Protein AF-A0AAX1Q5N6-F1 (afdb_monomer_lite)

Organism: NCBI:txid135735

Structure (mmCIF, N/CA/C/O backbone):
data_AF-A0AAX1Q5N6-F1
#
_entry.id   AF-A0AAX1Q5N6-F1
#
loop_
_atom_site.group_PDB
_atom_site.id
_atom_site.type_symbol
_atom_site.label_atom_id
_atom_site.label_alt_id
_atom_site.label_comp_id
_atom_site.label_asym_id
_atom_site.label_entity_id
_atom_site.label_seq_id
_atom_site.pdbx_PDB_ins_code
_atom_site.Cartn_x
_atom_site.Cartn_y
_atom_site.Cartn_z
_atom_site.occupancy
_atom_site.B_iso_or_equiv
_atom_site.auth_seq_id
_atom_site.auth_comp_id
_atom_site.auth_asym_id
_atom_site.auth_atom_id
_atom_site.pdbx_PDB_model_num
ATOM 1 N N . MET A 1 1 ? -3.381 4.316 -9.415 1.00 88.19 1 MET A N 1
ATOM 2 C CA . MET A 1 1 ? -3.733 2.881 -9.325 1.00 88.19 1 MET A CA 1
ATOM 3 C C . MET A 1 1 ? -2.956 2.296 -8.168 1.00 88.19 1 MET A C 1
ATOM 5 O O . MET A 1 1 ? -1.854 2.767 -7.908 1.00 88.19 1 MET A O 1
ATOM 9 N N . LEU A 1 2 ? -3.491 1.291 -7.481 1.00 92.25 2 LEU A N 1
ATOM 10 C CA . LEU A 1 2 ? -2.777 0.693 -6.361 1.00 92.25 2 LEU A CA 1
ATOM 11 C C . LEU A 1 2 ? -1.758 -0.334 -6.868 1.00 92.25 2 LEU A C 1
ATOM 13 O O . LEU A 1 2 ? -2.121 -1.303 -7.531 1.00 92.25 2 LEU A O 1
ATOM 17 N N . VAL A 1 3 ? -0.487 -0.131 -6.536 1.00 94.38 3 VAL A N 1
ATOM 18 C CA . VAL A 1 3 ? 0.588 -1.097 -6.780 1.00 94.38 3 VAL A CA 1
ATOM 19 C C . VAL A 1 3 ? 1.158 -1.530 -5.442 1.00 94.38 3 VAL A C 1
ATOM 21 O O . VAL A 1 3 ? 1.528 -0.696 -4.616 1.00 94.38 3 VAL A O 1
ATOM 24 N N . GLN A 1 4 ? 1.224 -2.835 -5.227 1.00 94.50 4 GLN A N 1
ATOM 25 C CA . GLN A 1 4 ? 1.772 -3.437 -4.026 1.00 94.50 4 GLN A CA 1
ATOM 26 C C . GLN A 1 4 ? 3.140 -4.040 -4.329 1.00 94.50 4 GLN A C 1
ATOM 28 O O . GLN A 1 4 ? 3.266 -4.893 -5.201 1.00 94.50 4 GLN A O 1
ATOM 33 N N . ASN A 1 5 ? 4.153 -3.615 -3.590 1.00 95.75 5 ASN A N 1
ATOM 34 C CA . ASN A 1 5 ? 5.447 -4.276 -3.526 1.00 95.75 5 ASN A CA 1
ATOM 35 C C . ASN A 1 5 ? 5.459 -5.166 -2.285 1.00 95.75 5 ASN A C 1
ATOM 37 O O . ASN A 1 5 ? 5.481 -4.662 -1.166 1.00 95.75 5 ASN A O 1
ATOM 41 N N . THR A 1 6 ? 5.410 -6.479 -2.468 1.00 93.00 6 THR A N 1
ATOM 42 C CA . THR A 1 6 ? 5.428 -7.438 -1.353 1.00 93.00 6 THR A CA 1
ATOM 43 C C . THR A 1 6 ? 6.847 -7.713 -0.852 1.00 93.00 6 THR A C 1
ATOM 45 O O . THR A 1 6 ? 7.032 -8.489 0.082 1.00 93.00 6 THR A O 1
ATOM 48 N N . GLY A 1 7 ? 7.860 -7.145 -1.511 1.00 90.94 7 GLY A N 1
ATOM 49 C CA . GLY A 1 7 ? 9.256 -7.250 -1.123 1.00 90.94 7 GLY A CA 1
ATOM 50 C C . GLY A 1 7 ? 9.654 -6.232 -0.055 1.00 90.94 7 GLY A C 1
ATOM 51 O O . GLY A 1 7 ? 9.007 -5.210 0.159 1.00 90.94 7 GLY A O 1
ATOM 52 N N . ASN A 1 8 ? 10.803 -6.485 0.572 1.00 89.75 8 ASN A N 1
ATOM 53 C CA . ASN A 1 8 ? 11.338 -5.661 1.664 1.00 89.75 8 ASN A CA 1
ATOM 54 C C . ASN A 1 8 ? 12.178 -4.465 1.183 1.00 89.75 8 ASN A C 1
ATOM 56 O O . ASN A 1 8 ? 12.725 -3.722 1.994 1.00 89.75 8 ASN A O 1
ATOM 60 N N . TYR A 1 9 ? 12.332 -4.290 -0.131 1.00 92.19 9 TYR A N 1
ATOM 61 C CA . TYR A 1 9 ? 13.224 -3.288 -0.711 1.00 92.19 9 TYR A CA 1
ATOM 62 C C . TYR A 1 9 ? 12.460 -2.297 -1.576 1.00 92.19 9 TYR A C 1
ATOM 64 O O . TYR A 1 9 ? 11.529 -2.664 -2.292 1.00 92.19 9 TYR A O 1
ATOM 72 N N . VAL A 1 10 ? 12.917 -1.044 -1.572 1.00 93.56 10 VAL A N 1
ATOM 73 C CA . VAL A 1 10 ? 12.443 -0.035 -2.521 1.00 93.56 10 VAL A CA 1
ATOM 74 C C . VAL A 1 10 ? 12.850 -0.453 -3.932 1.00 93.56 10 VAL A C 1
ATOM 76 O O . VAL A 1 10 ? 14.016 -0.757 -4.200 1.00 93.56 10 VAL A O 1
ATOM 79 N N . ARG A 1 11 ? 11.889 -0.449 -4.852 1.00 94.38 11 ARG A N 1
ATOM 80 C CA . ARG A 1 11 ? 12.122 -0.725 -6.269 1.00 94.38 11 ARG A CA 1
ATOM 81 C C . ARG A 1 11 ? 12.127 0.593 -7.027 1.00 94.38 11 ARG A C 1
ATOM 83 O O . ARG A 1 11 ? 11.173 1.358 -6.950 1.00 94.38 11 ARG A O 1
ATOM 90 N N . HIS A 1 12 ? 13.211 0.868 -7.744 1.00 94.62 12 HIS A N 1
ATOM 91 C CA . HIS A 1 12 ? 13.356 2.083 -8.539 1.00 94.62 12 HIS A CA 1
ATOM 92 C C . HIS A 1 12 ? 13.679 1.713 -9.983 1.00 94.62 12 HIS A C 1
ATOM 94 O O . HIS A 1 12 ? 14.683 1.054 -10.252 1.00 94.62 12 HIS A O 1
ATOM 100 N N . ALA A 1 13 ? 12.830 2.143 -10.912 1.00 93.38 13 ALA A N 1
ATOM 101 C CA . ALA A 1 13 ? 13.064 1.993 -12.340 1.00 93.38 13 ALA A CA 1
ATOM 102 C C . ALA A 1 13 ? 12.432 3.161 -13.097 1.00 93.38 13 ALA A C 1
ATOM 104 O O . ALA A 1 13 ? 11.354 3.623 -12.736 1.00 93.38 13 ALA A O 1
ATOM 105 N N . ALA A 1 14 ? 13.108 3.643 -14.144 1.00 89.56 14 ALA A N 1
ATOM 106 C CA . ALA A 1 14 ? 12.610 4.710 -15.020 1.00 89.56 14 ALA A CA 1
ATOM 107 C C . ALA A 1 14 ? 12.124 5.984 -14.282 1.00 89.56 14 ALA A C 1
ATOM 109 O O . ALA A 1 14 ? 11.194 6.646 -14.733 1.00 89.56 14 ALA A O 1
ATOM 110 N N . GLY A 1 15 ? 12.746 6.332 -13.147 1.00 90.12 15 GLY A N 1
ATOM 111 C CA . GLY A 1 15 ? 12.358 7.491 -12.330 1.00 90.12 15 GLY A CA 1
ATOM 112 C C . GLY A 1 15 ? 11.151 7.259 -11.413 1.00 90.12 15 GLY A C 1
ATOM 113 O O . GLY A 1 15 ? 10.726 8.186 -10.730 1.00 90.12 15 GLY A O 1
ATOM 114 N N . VAL A 1 16 ? 10.609 6.040 -11.375 1.00 93.44 16 VAL A N 1
ATOM 115 C CA . VAL 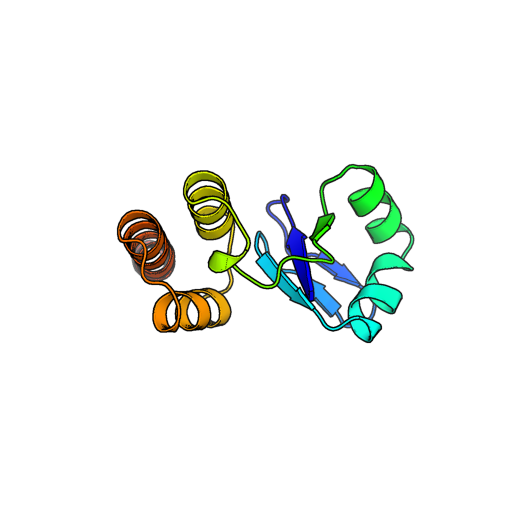A 1 16 ? 9.469 5.653 -10.538 1.00 93.44 16 VAL A CA 1
ATOM 116 C C . VAL A 1 16 ? 9.969 4.832 -9.357 1.00 93.44 16 VAL A C 1
ATOM 118 O O . VAL A 1 16 ? 10.611 3.795 -9.540 1.00 93.44 16 VAL A O 1
ATOM 121 N N . MET A 1 17 ? 9.682 5.304 -8.144 1.00 94.38 17 MET A N 1
ATOM 122 C CA . MET A 1 17 ? 10.012 4.617 -6.896 1.00 94.38 17 MET A CA 1
ATOM 123 C C . MET A 1 17 ? 8.765 3.959 -6.312 1.00 94.38 17 MET A C 1
ATOM 125 O O . MET A 1 17 ? 7.751 4.622 -6.111 1.00 94.38 17 MET A O 1
ATOM 129 N N . ILE A 1 18 ? 8.868 2.669 -6.012 1.00 94.94 18 ILE A N 1
ATOM 130 C CA . ILE A 1 18 ? 7.827 1.871 -5.370 1.00 94.94 18 ILE A CA 1
ATOM 131 C C . ILE A 1 18 ? 8.376 1.392 -4.026 1.00 94.94 18 ILE A C 1
ATOM 133 O O . ILE A 1 18 ? 9.327 0.605 -3.966 1.00 94.94 18 ILE A O 1
ATOM 137 N N . LEU A 1 19 ? 7.803 1.910 -2.944 1.00 95.19 19 LEU A N 1
ATOM 138 C CA . LEU A 1 19 ? 8.143 1.547 -1.568 1.00 95.19 19 LEU A CA 1
ATOM 139 C C . LEU A 1 19 ? 7.571 0.166 -1.220 1.00 95.19 19 LEU A C 1
ATOM 141 O O . LEU A 1 19 ? 6.648 -0.279 -1.900 1.00 95.19 19 LEU A O 1
ATOM 145 N N . PRO A 1 20 ? 8.076 -0.514 -0.179 1.00 95.56 20 PRO A N 1
ATOM 146 C CA . PRO A 1 20 ? 7.407 -1.687 0.376 1.00 95.56 20 PRO A CA 1
ATOM 147 C C . PRO A 1 20 ? 5.931 -1.418 0.716 1.00 95.56 20 PRO A C 1
ATOM 149 O O . PRO A 1 20 ? 5.566 -0.344 1.209 1.00 95.56 20 PRO A O 1
ATOM 152 N N . GLY A 1 21 ? 5.093 -2.401 0.397 1.00 95.25 21 GLY A N 1
ATOM 153 C CA . GLY A 1 21 ? 3.640 -2.371 0.504 1.00 95.25 21 GLY A CA 1
ATOM 154 C C . GLY A 1 21 ? 2.969 -1.514 -0.559 1.00 95.25 21 GLY A C 1
ATOM 155 O O . GLY A 1 21 ? 3.318 -1.572 -1.740 1.00 95.25 21 GLY A O 1
ATOM 156 N N . ALA A 1 22 ? 1.935 -0.775 -0.165 1.00 95.44 22 ALA A N 1
ATOM 157 C CA . ALA A 1 22 ? 1.072 -0.063 -1.091 1.00 95.44 22 ALA A CA 1
ATOM 158 C C . ALA A 1 22 ? 1.645 1.266 -1.586 1.00 95.44 22 ALA A C 1
ATOM 160 O O . ALA A 1 22 ? 2.155 2.089 -0.825 1.00 95.44 22 ALA A O 1
ATOM 161 N N . ASN A 1 23 ? 1.453 1.507 -2.878 1.00 95.50 23 ASN A N 1
ATOM 162 C CA . ASN A 1 23 ? 1.825 2.733 -3.560 1.00 95.50 23 ASN A CA 1
ATOM 163 C C . ASN A 1 23 ? 0.679 3.155 -4.478 1.00 95.50 23 ASN A C 1
ATOM 165 O O . ASN A 1 23 ? 0.130 2.323 -5.202 1.00 95.50 23 ASN A O 1
ATOM 169 N N . ASP A 1 24 ? 0.343 4.444 -4.486 1.00 92.88 24 ASP A N 1
ATOM 170 C CA . ASP A 1 24 ? -0.495 5.001 -5.546 1.00 92.88 24 ASP A CA 1
ATOM 171 C C . ASP A 1 24 ? 0.400 5.460 -6.699 1.00 92.88 24 ASP A C 1
ATOM 173 O O . ASP A 1 24 ? 1.202 6.387 -6.565 1.00 92.88 24 ASP A O 1
ATOM 177 N N . VAL A 1 25 ? 0.295 4.763 -7.828 1.00 92.25 25 VAL A N 1
ATOM 178 C CA . VAL A 1 25 ? 1.120 4.982 -9.021 1.00 92.25 25 VAL A CA 1
ATOM 179 C C . VAL A 1 25 ? 0.221 5.442 -10.164 1.00 92.25 25 VAL A C 1
ATOM 181 O O . VAL A 1 25 ? -0.892 4.947 -10.329 1.00 92.25 25 VAL A O 1
ATOM 184 N N . LYS A 1 26 ? 0.664 6.396 -10.983 1.00 92.38 26 LYS A N 1
ATOM 185 C CA . LYS A 1 26 ? -0.083 6.774 -12.194 1.00 92.38 26 LYS A CA 1
ATOM 186 C C . LYS A 1 26 ? 0.084 5.705 -13.269 1.00 92.38 26 LYS A C 1
ATOM 188 O O . LYS A 1 26 ? 1.165 5.148 -13.413 1.00 92.38 26 LYS A O 1
ATOM 193 N N . ASP A 1 27 ? -0.929 5.499 -14.103 1.00 91.50 27 ASP A N 1
ATOM 194 C CA . ASP A 1 27 ? -0.873 4.492 -15.175 1.00 91.50 27 ASP A CA 1
ATOM 195 C C . ASP A 1 27 ? 0.294 4.737 -16.156 1.00 91.50 27 ASP A C 1
ATOM 197 O O . ASP A 1 27 ? 0.916 3.795 -16.649 1.00 91.50 27 ASP A O 1
ATOM 201 N N . SER A 1 28 ? 0.639 6.008 -16.409 1.00 92.50 28 SER A N 1
ATOM 202 C CA . SER A 1 28 ? 1.810 6.389 -17.211 1.00 92.50 28 SER A CA 1
ATOM 203 C C . SER A 1 28 ? 3.123 5.915 -16.593 1.00 92.50 28 SER A C 1
ATOM 205 O O . SER A 1 28 ? 3.997 5.416 -17.301 1.00 92.50 28 SER A O 1
ATOM 207 N N . ASP A 1 29 ? 3.234 6.054 -15.275 1.00 94.06 29 ASP A N 1
ATOM 208 C CA . ASP A 1 29 ? 4.431 5.752 -14.495 1.00 94.06 29 ASP A CA 1
ATOM 209 C C . ASP A 1 29 ? 4.569 4.233 -14.342 1.00 94.06 29 ASP A C 1
ATOM 211 O O . ASP A 1 29 ? 5.645 3.667 -14.532 1.00 94.06 29 ASP A O 1
ATOM 215 N N . TRP A 1 30 ? 3.448 3.541 -14.126 1.00 93.94 30 TRP A N 1
ATOM 216 C CA . TRP A 1 30 ? 3.398 2.084 -14.121 1.00 93.94 30 TRP A CA 1
ATOM 217 C C . TRP A 1 30 ? 3.856 1.487 -15.454 1.00 93.94 30 TRP A C 1
ATOM 219 O O . TRP A 1 30 ? 4.635 0.533 -15.471 1.00 93.94 30 TRP A O 1
ATOM 229 N N . LYS A 1 31 ? 3.432 2.065 -16.583 1.00 93.44 31 LYS A N 1
ATOM 230 C CA . LYS A 1 31 ? 3.823 1.588 -17.916 1.00 93.44 31 LYS A CA 1
ATOM 231 C C . LYS A 1 31 ? 5.331 1.678 -18.155 1.00 93.44 31 LYS A C 1
ATOM 233 O O . LYS A 1 31 ? 5.902 0.766 -18.745 1.00 93.44 31 LYS A O 1
ATOM 238 N N . VAL A 1 32 ? 5.983 2.756 -17.716 1.00 94.31 32 VAL A N 1
ATOM 239 C CA . VAL A 1 32 ? 7.444 2.886 -17.863 1.00 94.31 32 VAL A CA 1
ATOM 240 C C . VAL A 1 32 ? 8.204 2.028 -16.852 1.00 94.31 32 VAL A C 1
ATOM 242 O O . VAL A 1 32 ? 9.247 1.478 -17.193 1.00 94.31 32 VAL A O 1
ATOM 245 N N . PHE A 1 33 ? 7.668 1.864 -15.640 1.00 94.31 33 PHE A N 1
ATOM 246 C CA . PHE A 1 33 ? 8.257 1.025 -14.598 1.00 94.31 33 PHE A CA 1
ATOM 247 C C . PHE A 1 33 ? 8.220 -0.463 -14.973 1.00 94.31 33 PHE A C 1
ATOM 249 O O . PHE A 1 33 ? 9.250 -1.133 -14.943 1.00 94.31 33 PHE A O 1
ATOM 256 N N . SER A 1 34 ? 7.050 -0.965 -15.376 1.00 93.44 34 SER A N 1
ATOM 257 C CA . SER A 1 34 ? 6.833 -2.372 -15.747 1.00 93.44 34 SER A CA 1
ATOM 258 C C . SER A 1 34 ? 7.572 -2.787 -17.020 1.00 93.44 34 SER A C 1
ATOM 260 O O . SER A 1 34 ? 7.935 -3.949 -17.153 1.00 93.44 34 SER A O 1
ATOM 262 N N . ALA A 1 35 ? 7.873 -1.844 -17.919 1.00 94.19 35 ALA A N 1
ATOM 263 C CA . ALA A 1 35 ? 8.666 -2.101 -19.121 1.00 94.19 35 ALA A CA 1
ATOM 264 C C . ALA A 1 35 ? 10.165 -2.333 -18.840 1.00 94.19 35 ALA A C 1
ATOM 266 O O . ALA A 1 35 ? 10.914 -2.701 -19.747 1.00 94.19 35 ALA A O 1
ATOM 267 N N . HIS A 1 36 ? 10.642 -2.086 -17.615 1.00 93.88 36 HIS A N 1
ATOM 268 C CA . HIS A 1 36 ? 12.033 -2.342 -17.266 1.00 93.88 36 HIS A CA 1
ATOM 269 C C . HIS A 1 36 ? 12.265 -3.856 -17.084 1.00 93.88 36 HIS A C 1
ATOM 271 O O . HIS A 1 36 ? 11.606 -4.449 -16.229 1.00 93.88 36 HIS A O 1
ATOM 277 N N . PRO A 1 37 ? 13.253 -4.487 -17.758 1.00 94.62 37 PRO A N 1
ATOM 278 C CA . PRO A 1 37 ? 13.399 -5.952 -17.775 1.00 94.62 37 PRO A CA 1
ATOM 279 C C . PRO A 1 37 ? 13.524 -6.611 -16.397 1.00 94.62 37 PRO A C 1
ATOM 281 O O . PRO A 1 37 ? 13.110 -7.748 -16.193 1.00 94.62 37 PRO A O 1
ATOM 284 N N . LEU A 1 38 ? 14.120 -5.909 -15.427 1.00 92.69 38 LEU A N 1
ATOM 285 C CA . LEU A 1 38 ? 14.174 -6.405 -14.051 1.00 92.69 38 LEU A CA 1
ATOM 286 C C . LEU A 1 38 ? 12.804 -6.344 -13.366 1.00 92.69 38 LEU A C 1
ATOM 288 O O . LEU A 1 38 ? 12.463 -7.267 -12.641 1.00 92.69 38 LEU A O 1
ATOM 292 N N . MET A 1 39 ? 12.038 -5.271 -13.574 1.00 93.56 39 MET A N 1
ATOM 293 C CA . MET A 1 39 ? 10.735 -5.102 -12.927 1.00 93.56 39 MET A CA 1
ATOM 294 C C . MET A 1 39 ? 9.709 -6.059 -13.521 1.00 93.56 39 MET A C 1
ATOM 296 O O . MET A 1 39 ? 8.934 -6.631 -12.769 1.00 93.56 39 MET A O 1
ATOM 300 N N . GLU A 1 40 ? 9.763 -6.301 -14.832 1.00 94.00 40 GLU A N 1
ATOM 301 C CA . GLU A 1 40 ? 8.961 -7.325 -15.508 1.00 94.00 40 GLU A CA 1
ATOM 302 C C . GLU A 1 40 ? 9.107 -8.686 -14.816 1.00 94.00 40 GLU A C 1
ATOM 304 O O . GLU A 1 40 ? 8.113 -9.280 -14.411 1.00 94.00 40 GLU A O 1
ATOM 309 N N . LYS A 1 41 ? 10.345 -9.120 -14.536 1.00 94.88 41 LYS A N 1
ATOM 310 C CA . LYS A 1 41 ? 10.591 -10.366 -13.793 1.00 94.88 41 LYS A CA 1
ATOM 311 C C . LYS A 1 41 ? 10.012 -10.356 -12.380 1.00 94.88 41 LYS A C 1
ATOM 313 O O . LYS A 1 41 ? 9.486 -11.369 -11.937 1.00 94.88 41 LYS A O 1
ATOM 318 N N . LEU A 1 42 ? 10.113 -9.237 -11.663 1.00 93.75 42 LEU A N 1
ATOM 319 C CA . LEU A 1 42 ? 9.555 -9.122 -10.310 1.00 93.75 42 LEU A CA 1
ATOM 320 C C . LEU A 1 42 ? 8.019 -9.155 -10.324 1.00 93.75 42 LEU A C 1
ATOM 322 O O . LEU A 1 42 ? 7.407 -9.699 -9.407 1.00 93.75 42 LEU A O 1
ATOM 326 N N . ILE A 1 43 ? 7.399 -8.615 -11.375 1.00 94.12 43 ILE A N 1
ATOM 327 C CA . ILE A 1 43 ? 5.953 -8.690 -11.608 1.00 94.12 43 ILE A CA 1
ATOM 328 C C . ILE A 1 43 ? 5.545 -10.135 -11.920 1.00 94.12 43 ILE A C 1
ATOM 330 O O . ILE A 1 43 ? 4.612 -10.650 -11.310 1.00 94.12 43 ILE A O 1
ATOM 334 N N . GLU A 1 44 ? 6.271 -10.824 -12.806 1.00 94.31 44 GLU A N 1
ATOM 335 C CA . GLU A 1 44 ? 6.036 -12.242 -13.126 1.00 94.31 44 GLU A CA 1
ATOM 336 C C . GLU A 1 44 ? 6.179 -13.153 -11.898 1.00 94.31 44 GLU A C 1
ATOM 338 O O . GLU A 1 44 ? 5.445 -14.130 -11.753 1.00 94.31 44 GLU A O 1
ATOM 343 N N . GLN A 1 45 ? 7.103 -12.823 -10.993 1.00 93.94 45 GLN A N 1
ATOM 344 C CA . GLN A 1 45 ? 7.314 -13.532 -9.728 1.00 93.94 45 GLN A CA 1
ATOM 345 C C . GLN A 1 45 ? 6.257 -13.210 -8.662 1.00 93.94 45 GLN A C 1
ATOM 347 O O . GLN A 1 45 ? 6.244 -13.850 -7.611 1.00 93.94 45 GLN A O 1
ATOM 352 N N . GLY A 1 46 ? 5.377 -12.239 -8.916 1.00 92.38 46 GLY A N 1
ATOM 353 C CA . GLY A 1 46 ? 4.360 -11.793 -7.969 1.00 92.38 46 GLY A CA 1
ATOM 354 C C . GLY A 1 46 ? 4.902 -10.938 -6.823 1.00 92.38 46 GLY A C 1
ATOM 355 O O . GLY A 1 46 ? 4.175 -10.706 -5.863 1.00 92.38 46 GLY A O 1
ATOM 356 N N . GLU A 1 47 ? 6.147 -10.457 -6.908 1.00 93.19 47 GLU A N 1
ATOM 357 C CA . GLU A 1 47 ? 6.712 -9.543 -5.908 1.00 93.19 47 GLU A CA 1
ATOM 358 C C . GLU A 1 47 ? 6.157 -8.118 -6.069 1.00 93.19 47 GLU A C 1
ATOM 360 O O . GLU A 1 47 ? 6.037 -7.368 -5.100 1.00 93.19 47 GLU A O 1
ATOM 365 N N . ILE A 1 48 ? 5.781 -7.737 -7.295 1.00 94.31 48 ILE A N 1
ATOM 366 C CA . ILE A 1 48 ? 5.096 -6.473 -7.578 1.00 94.31 48 ILE A CA 1
ATOM 367 C C . ILE A 1 48 ? 3.736 -6.775 -8.199 1.00 94.31 48 ILE A C 1
ATOM 369 O O . ILE A 1 48 ? 3.644 -7.295 -9.309 1.00 94.31 48 ILE A O 1
ATOM 373 N N . VAL A 1 49 ? 2.672 -6.412 -7.489 1.00 93.06 49 VAL A N 1
ATOM 374 C CA . VAL A 1 49 ? 1.287 -6.710 -7.856 1.00 93.06 49 VAL A CA 1
ATOM 375 C C . VAL A 1 49 ? 0.537 -5.414 -8.140 1.00 93.06 49 VAL A C 1
ATOM 377 O O . VAL A 1 49 ? 0.407 -4.552 -7.273 1.00 93.06 49 VAL A O 1
ATOM 380 N N . ALA A 1 50 ? 0.015 -5.271 -9.356 1.00 92.06 50 ALA A N 1
ATOM 381 C CA . ALA A 1 50 ? -0.843 -4.152 -9.731 1.00 92.06 50 ALA A CA 1
ATOM 382 C C . ALA A 1 50 ? -2.319 -4.500 -9.498 1.00 92.06 50 ALA A C 1
ATOM 384 O O . ALA A 1 50 ? -2.866 -5.415 -10.113 1.00 92.06 50 ALA A O 1
ATOM 385 N N . HIS A 1 51 ? -2.988 -3.730 -8.644 1.00 88.00 51 HIS A N 1
ATOM 386 C CA . HIS A 1 51 ? -4.415 -3.861 -8.368 1.00 88.00 51 HIS A CA 1
ATOM 387 C C . HIS A 1 51 ? -5.187 -2.824 -9.189 1.00 88.00 51 HIS A C 1
ATOM 389 O O . HIS A 1 51 ? -5.514 -1.744 -8.705 1.00 88.00 51 HIS A O 1
ATOM 395 N N . GLU A 1 52 ? -5.500 -3.140 -10.448 1.00 78.88 52 GLU A N 1
ATOM 396 C CA . GLU A 1 52 ? -6.119 -2.181 -11.386 1.00 78.88 52 GLU A CA 1
ATOM 397 C C . GLU A 1 52 ? -7.460 -1.5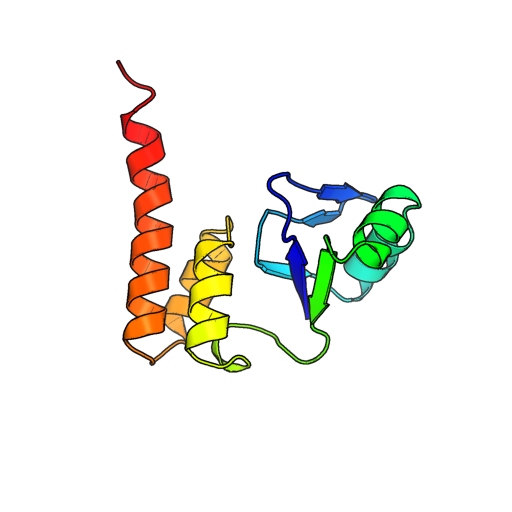99 -10.902 1.00 78.88 52 GLU A C 1
ATOM 399 O O . GLU A 1 52 ? -7.827 -0.480 -11.262 1.00 78.88 52 GLU A O 1
ATOM 404 N N . LYS A 1 53 ? -8.205 -2.353 -10.084 1.00 78.00 53 LYS A N 1
ATOM 405 C CA . LYS A 1 53 ? -9.541 -1.968 -9.600 1.00 78.00 53 LYS A CA 1
ATOM 406 C C . LYS A 1 53 ? -9.547 -1.374 -8.193 1.00 78.00 53 LYS A C 1
ATOM 408 O O . LYS A 1 53 ? -10.511 -0.694 -7.853 1.00 78.00 53 LYS A O 1
ATOM 413 N N . ALA A 1 54 ? -8.513 -1.627 -7.393 1.00 81.56 54 ALA A N 1
ATOM 414 C CA . ALA A 1 54 ? -8.429 -1.123 -6.028 1.00 81.56 54 ALA A CA 1
ATOM 415 C C . ALA A 1 54 ? -7.641 0.191 -5.996 1.00 81.56 54 ALA A C 1
ATOM 417 O O . ALA A 1 54 ? -6.652 0.368 -6.709 1.00 81.56 54 ALA A O 1
ATOM 418 N N . LYS A 1 55 ? -8.086 1.127 -5.162 1.00 80.69 55 LYS A N 1
ATOM 419 C CA . LYS A 1 55 ? -7.428 2.419 -4.926 1.00 80.69 55 LYS A CA 1
ATOM 420 C C . LYS A 1 55 ? -7.000 2.597 -3.474 1.00 80.69 55 LYS A C 1
ATOM 422 O O . LYS A 1 55 ? -6.167 3.450 -3.189 1.00 80.69 55 LYS A O 1
ATOM 427 N N . GLY A 1 56 ? -7.524 1.789 -2.558 1.00 86.94 56 GLY A N 1
ATOM 428 C CA . GLY A 1 56 ? -7.075 1.784 -1.172 1.00 86.94 56 GLY A CA 1
ATOM 429 C C . GLY A 1 56 ? -7.794 0.753 -0.320 1.00 86.94 56 GLY A C 1
ATOM 430 O O . GLY A 1 56 ? -8.497 -0.122 -0.827 1.00 86.94 56 GLY A O 1
ATOM 431 N N . THR A 1 57 ? -7.653 0.887 0.998 1.00 88.88 57 THR A N 1
ATOM 432 C CA . THR A 1 57 ? -8.180 -0.072 1.984 1.00 88.88 57 THR A CA 1
ATOM 433 C C . THR A 1 57 ? -9.664 -0.377 1.802 1.00 88.88 57 THR A C 1
ATOM 435 O O . THR A 1 57 ? -10.089 -1.507 2.026 1.00 88.88 57 THR A O 1
ATOM 438 N N . LYS A 1 58 ? -10.476 0.607 1.400 1.00 90.31 58 LYS A N 1
ATOM 439 C CA . LYS A 1 58 ? -11.938 0.478 1.242 1.00 90.31 58 LYS A CA 1
ATOM 440 C C . LYS A 1 58 ? -12.374 -0.493 0.157 1.00 90.31 58 LYS A C 1
ATOM 442 O O . LYS A 1 58 ? -13.475 -1.028 0.252 1.00 90.31 58 LYS A O 1
ATOM 447 N N . ASP A 1 59 ? -11.526 -0.697 -0.841 1.00 90.06 59 ASP A N 1
ATOM 448 C CA . ASP A 1 59 ? -11.806 -1.596 -1.959 1.00 90.06 59 ASP A CA 1
ATOM 449 C C . ASP A 1 59 ? -11.439 -3.050 -1.624 1.00 90.06 59 ASP A C 1
ATOM 451 O O . ASP A 1 59 ? -11.688 -3.952 -2.420 1.00 90.06 59 ASP A O 1
ATOM 455 N N . LEU A 1 60 ? -10.862 -3.272 -0.439 1.00 88.88 60 LEU A N 1
ATOM 456 C CA . LEU A 1 60 ? -10.414 -4.560 0.069 1.00 88.88 60 LEU A CA 1
ATOM 457 C C . LEU A 1 60 ? -11.269 -5.011 1.250 1.00 88.88 60 LEU A C 1
ATOM 459 O O . LEU A 1 60 ? -11.881 -4.206 1.976 1.00 88.88 60 LEU A O 1
ATOM 463 N N . ARG A 1 61 ? -11.276 -6.323 1.492 1.00 92.50 61 ARG A N 1
ATOM 464 C CA . ARG A 1 61 ? -11.849 -6.868 2.724 1.00 92.50 61 ARG A CA 1
ATOM 465 C C . ARG A 1 61 ? -11.060 -6.359 3.932 1.00 92.50 61 ARG A C 1
ATOM 467 O O . ARG A 1 61 ? -9.924 -5.915 3.813 1.00 92.50 61 ARG A O 1
ATOM 474 N N . ALA A 1 62 ? -11.685 -6.361 5.108 1.00 92.31 62 ALA A N 1
ATOM 475 C CA . ALA A 1 62 ? -11.070 -5.768 6.297 1.00 92.31 62 ALA A CA 1
ATOM 476 C C . ALA A 1 62 ? -9.751 -6.461 6.691 1.00 92.31 62 ALA A C 1
ATOM 478 O O . ALA A 1 62 ? -8.808 -5.784 7.078 1.00 92.31 62 ALA A O 1
ATOM 479 N N . ASP A 1 63 ? -9.686 -7.783 6.556 1.00 93.94 63 ASP A N 1
ATOM 480 C CA . ASP A 1 63 ? -8.490 -8.602 6.763 1.00 93.94 63 ASP A CA 1
ATOM 481 C C . ASP A 1 63 ? -7.386 -8.277 5.749 1.00 93.94 63 ASP A C 1
ATOM 483 O O . ASP A 1 63 ? -6.262 -7.976 6.141 1.00 93.94 63 ASP A O 1
ATOM 487 N N . GLU A 1 64 ? -7.725 -8.241 4.461 1.00 91.69 64 GLU A N 1
ATOM 488 C CA . GLU A 1 64 ? -6.794 -7.871 3.385 1.00 91.69 64 GLU A CA 1
ATOM 489 C C . GLU A 1 64 ? -6.251 -6.446 3.558 1.00 91.69 64 GLU A C 1
ATOM 491 O O . GLU A 1 64 ? -5.059 -6.202 3.384 1.00 91.69 64 GLU A O 1
ATOM 496 N N . ALA A 1 65 ? -7.114 -5.503 3.945 1.00 93.88 65 ALA A N 1
ATOM 497 C CA . ALA A 1 65 ? -6.732 -4.122 4.206 1.00 93.88 65 ALA A CA 1
ATOM 498 C C . ALA A 1 65 ? -5.760 -4.009 5.387 1.00 93.88 65 ALA A C 1
ATOM 500 O O . ALA A 1 65 ? -4.808 -3.239 5.307 1.00 93.88 65 ALA A O 1
ATOM 501 N N . VAL A 1 66 ? -5.978 -4.769 6.466 1.00 95.62 66 VAL A N 1
ATOM 502 C CA . VAL A 1 66 ? -5.064 -4.793 7.620 1.00 95.62 66 VAL A CA 1
ATOM 503 C C . VAL A 1 66 ? -3.694 -5.333 7.215 1.00 95.62 66 VAL A C 1
ATOM 505 O O . VAL A 1 66 ? -2.687 -4.724 7.568 1.00 95.62 66 VAL A O 1
ATOM 508 N N . THR A 1 67 ? -3.638 -6.430 6.454 1.00 93.19 67 THR A N 1
ATOM 509 C CA . THR A 1 67 ? -2.366 -6.962 5.941 1.00 93.19 67 THR A CA 1
ATOM 510 C C . THR A 1 67 ? -1.660 -5.939 5.056 1.00 93.19 67 THR A C 1
ATOM 512 O O . THR A 1 67 ? -0.498 -5.628 5.292 1.00 93.19 67 THR A O 1
ATOM 515 N N . LEU A 1 68 ? -2.380 -5.333 4.106 1.00 93.44 68 LEU A N 1
ATOM 516 C CA . LEU A 1 68 ? -1.810 -4.320 3.221 1.00 93.44 68 LEU A CA 1
ATOM 517 C C . LEU A 1 68 ? -1.235 -3.129 3.999 1.00 93.44 68 LEU A C 1
ATOM 519 O O . LEU A 1 68 ? -0.164 -2.632 3.662 1.00 93.44 68 LEU A O 1
ATOM 523 N N . VAL A 1 69 ? -1.943 -2.665 5.030 1.00 95.62 69 VAL A N 1
ATOM 524 C CA . VAL A 1 69 ? -1.495 -1.563 5.888 1.00 95.62 69 VAL A CA 1
ATOM 525 C C . VAL A 1 69 ? -0.180 -1.904 6.584 1.00 95.62 69 VAL A C 1
ATOM 527 O O . VAL A 1 69 ? 0.739 -1.093 6.524 1.00 95.62 69 VAL A O 1
ATOM 530 N N . LYS A 1 70 ? -0.065 -3.098 7.174 1.00 93.94 70 LYS A N 1
ATOM 531 C CA . LYS A 1 70 ? 1.152 -3.547 7.875 1.00 93.94 70 LYS A CA 1
ATOM 532 C C . LYS A 1 70 ? 2.368 -3.650 6.956 1.00 93.94 70 LYS A C 1
ATOM 534 O O . LYS A 1 70 ? 3.487 -3.370 7.373 1.00 93.94 70 LYS A O 1
ATOM 539 N N . ASP A 1 71 ? 2.140 -3.984 5.692 1.00 93.31 71 ASP A N 1
ATOM 540 C CA . ASP A 1 71 ? 3.210 -4.066 4.699 1.00 93.31 71 ASP A CA 1
ATOM 541 C C . ASP A 1 71 ? 3.595 -2.688 4.130 1.00 93.31 71 ASP A C 1
ATOM 543 O O . ASP A 1 71 ? 4.615 -2.561 3.457 1.00 93.31 71 ASP A O 1
ATOM 547 N N . THR A 1 72 ? 2.790 -1.641 4.355 1.00 95.31 72 THR A N 1
ATOM 548 C CA . THR A 1 72 ? 2.952 -0.329 3.709 1.00 95.31 72 THR A CA 1
ATOM 549 C C . THR A 1 72 ? 3.905 0.583 4.471 1.00 95.31 72 THR A C 1
ATOM 551 O O . THR A 1 72 ? 3.631 1.005 5.592 1.00 95.31 72 THR A O 1
ATOM 554 N N . PHE A 1 73 ? 4.989 0.988 3.804 1.00 94.56 73 PHE A N 1
ATOM 555 C CA . PHE A 1 73 ? 6.001 1.926 4.311 1.00 94.56 73 PHE A CA 1
ATOM 556 C C . PHE A 1 73 ? 5.869 3.317 3.676 1.00 94.56 73 PHE A C 1
ATOM 5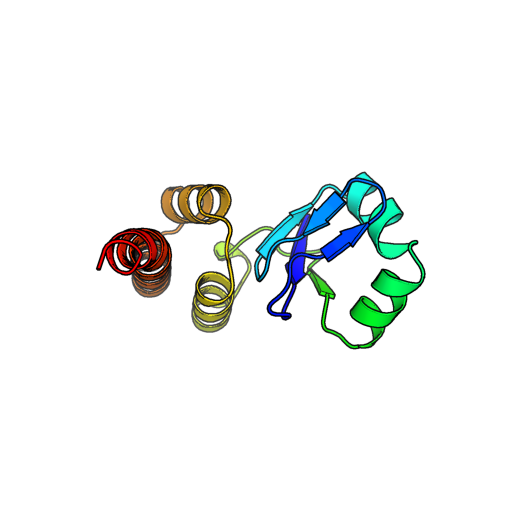58 O O . PHE A 1 73 ? 6.841 3.938 3.248 1.00 94.56 73 PHE A O 1
ATOM 565 N N . ASN A 1 74 ? 4.639 3.826 3.602 1.00 94.44 74 ASN A N 1
ATOM 566 C CA . ASN A 1 74 ? 4.340 5.155 3.074 1.00 94.44 74 ASN A CA 1
ATOM 567 C C . ASN A 1 74 ? 3.444 5.933 4.057 1.00 94.44 74 ASN A C 1
ATOM 569 O O . ASN A 1 74 ? 2.216 5.820 3.997 1.00 94.44 74 ASN A O 1
ATOM 573 N N . PRO A 1 75 ? 4.030 6.752 4.956 1.00 94.12 75 PRO A N 1
ATOM 574 C CA . PRO A 1 75 ? 3.274 7.469 5.983 1.00 94.12 75 PRO A CA 1
ATOM 575 C C . PRO A 1 75 ? 2.230 8.437 5.417 1.00 94.12 75 PRO A C 1
ATOM 577 O O . PRO A 1 75 ? 1.197 8.669 6.042 1.00 94.12 75 PRO A O 1
ATOM 580 N N . ALA A 1 76 ? 2.493 9.029 4.247 1.00 93.69 76 ALA A N 1
ATOM 581 C CA . ALA A 1 76 ? 1.558 9.954 3.614 1.00 93.69 76 ALA A CA 1
ATOM 582 C C . ALA A 1 76 ? 0.303 9.218 3.125 1.00 93.69 76 ALA A C 1
ATOM 584 O O . ALA A 1 76 ? -0.810 9.649 3.429 1.00 93.69 76 ALA A O 1
ATOM 585 N N . LEU A 1 77 ? 0.487 8.076 2.454 1.00 94.69 77 LEU A N 1
ATOM 586 C CA . LEU A 1 77 ? -0.615 7.238 1.979 1.00 94.69 77 LEU A CA 1
ATOM 587 C C . LEU A 1 77 ? -1.441 6.673 3.143 1.00 94.69 77 LEU A C 1
ATOM 589 O O . LEU A 1 77 ? -2.669 6.708 3.114 1.00 94.69 77 LEU A O 1
ATOM 593 N N . LEU A 1 78 ? -0.778 6.218 4.209 1.00 96.12 78 LEU A N 1
ATOM 594 C CA . LEU A 1 78 ? -1.452 5.717 5.409 1.00 96.12 78 LEU A CA 1
ATOM 595 C C . LEU A 1 78 ? -2.320 6.794 6.077 1.00 96.12 78 LEU A C 1
ATOM 597 O O . LEU A 1 78 ? -3.455 6.511 6.455 1.00 96.12 78 LEU A O 1
ATOM 601 N N . LYS A 1 79 ? -1.844 8.043 6.157 1.00 95.44 79 LYS A N 1
ATOM 602 C CA . LYS A 1 79 ? -2.638 9.176 6.670 1.00 95.44 79 LYS A CA 1
ATOM 603 C C . LYS A 1 79 ? -3.839 9.497 5.782 1.00 95.44 79 LYS A C 1
ATOM 605 O O . LYS A 1 79 ? -4.913 9.806 6.297 1.00 95.44 79 LYS A O 1
ATOM 610 N N . GLU A 1 80 ? -3.684 9.411 4.462 1.00 95.12 80 GLU A N 1
ATOM 611 C CA . GLU A 1 80 ? -4.801 9.584 3.527 1.00 95.12 80 GLU A CA 1
ATOM 612 C C . GLU A 1 80 ? -5.879 8.512 3.740 1.00 95.12 80 GLU A C 1
ATOM 614 O O . GLU A 1 80 ? -7.074 8.814 3.842 1.00 95.12 80 GLU A O 1
ATOM 619 N N . TRP A 1 81 ? -5.463 7.253 3.875 1.00 95.00 81 TRP A N 1
ATOM 620 C CA . TRP A 1 81 ? -6.376 6.154 4.169 1.00 95.00 81 TRP A CA 1
ATOM 621 C C . TRP A 1 81 ? -7.045 6.316 5.527 1.00 95.00 81 TRP A C 1
ATOM 623 O O . TRP A 1 81 ? -8.266 6.172 5.603 1.00 95.00 81 TRP A O 1
ATOM 633 N N . GLN A 1 82 ? -6.299 6.718 6.559 1.00 95.38 82 GLN A N 1
ATOM 634 C CA . GLN A 1 82 ? -6.834 6.998 7.893 1.00 95.38 82 GLN A CA 1
ATOM 635 C C . GLN A 1 82 ? -7.958 8.039 7.852 1.00 95.38 82 GLN A C 1
ATOM 637 O O . GLN A 1 82 ? -8.993 7.851 8.487 1.00 95.38 82 GLN A O 1
ATOM 642 N N . ALA A 1 83 ? -7.786 9.113 7.073 1.00 95.00 83 ALA A N 1
ATOM 643 C CA . ALA A 1 83 ? -8.774 10.186 6.959 1.00 95.00 83 ALA A CA 1
ATOM 644 C C . ALA A 1 83 ? -10.086 9.733 6.300 1.00 95.00 83 ALA A C 1
ATOM 646 O O . ALA A 1 83 ? -11.134 10.353 6.494 1.00 95.00 83 ALA A O 1
ATOM 647 N N . SER A 1 84 ? -10.038 8.672 5.496 1.00 92.62 84 SER A N 1
ATOM 648 C CA . SER A 1 84 ? -11.186 8.218 4.721 1.00 92.62 84 SER A CA 1
ATOM 649 C C . SER A 1 84 ? -11.825 6.936 5.282 1.00 92.62 84 SER A C 1
ATOM 651 O O . SER A 1 84 ? -13.015 6.706 5.043 1.00 92.62 84 SER A O 1
ATO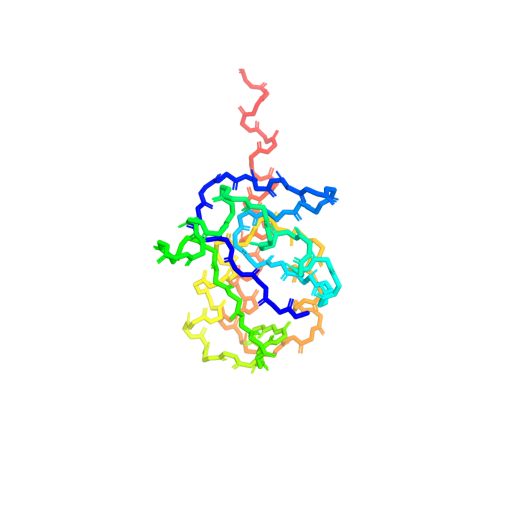M 653 N N . GLU A 1 85 ? -11.083 6.108 6.014 1.00 95.31 85 GLU A N 1
ATOM 654 C CA . GLU A 1 85 ? -11.506 4.816 6.564 1.00 95.31 85 GLU A CA 1
ATOM 655 C C . GLU A 1 85 ? -12.455 4.953 7.772 1.00 95.31 85 GLU A C 1
ATOM 657 O O . GLU A 1 85 ? -12.444 5.943 8.498 1.00 95.31 85 GLU A O 1
ATOM 662 N N . LYS A 1 86 ? -13.319 3.951 7.982 1.00 95.06 86 LYS A N 1
ATOM 663 C CA . LYS A 1 86 ? -14.291 3.916 9.095 1.00 95.06 86 LYS A CA 1
ATOM 664 C C . LYS A 1 86 ? -14.229 2.633 9.919 1.00 95.06 86 LYS A C 1
ATOM 666 O O . LYS A 1 86 ? -14.755 2.589 11.030 1.00 95.06 86 LYS A O 1
ATOM 671 N N . ARG A 1 87 ? -13.649 1.563 9.373 1.00 96.88 87 ARG A N 1
ATOM 672 C CA . ARG A 1 87 ? -13.568 0.262 10.041 1.00 96.88 87 ARG A CA 1
ATOM 673 C C . ARG A 1 87 ? -12.532 0.335 11.154 1.00 96.88 87 ARG A C 1
ATOM 675 O O . ARG A 1 87 ? -11.352 0.523 10.883 1.00 96.88 87 ARG A O 1
ATOM 682 N N . LYS A 1 88 ? -12.983 0.134 12.394 1.00 96.12 88 LYS A N 1
ATOM 683 C CA . LYS A 1 88 ? -12.154 0.245 13.602 1.00 96.12 88 LYS A CA 1
ATOM 684 C C . LYS A 1 88 ? -10.849 -0.558 13.509 1.00 96.12 88 LYS A C 1
ATOM 686 O O . LYS A 1 88 ? -9.793 0.029 13.675 1.00 96.12 88 LYS A O 1
ATOM 691 N N . GLY A 1 89 ? -10.915 -1.838 13.135 1.00 96.44 89 GLY A N 1
ATOM 692 C CA . GLY A 1 89 ? -9.712 -2.677 13.038 1.00 96.44 89 GLY A CA 1
ATOM 693 C C . GLY A 1 89 ? -8.711 -2.232 11.962 1.00 96.44 89 GLY A C 1
ATOM 694 O O . GLY A 1 89 ? -7.513 -2.408 12.132 1.00 96.44 89 GLY A O 1
ATOM 695 N N . VAL A 1 90 ? -9.178 -1.605 10.874 1.00 96.69 90 VAL A N 1
ATOM 696 C CA . VAL A 1 90 ? -8.282 -1.045 9.846 1.00 96.69 90 VAL A CA 1
ATOM 697 C C . VAL A 1 90 ? -7.654 0.260 10.345 1.00 96.69 90 VAL A C 1
ATOM 699 O O . VAL A 1 90 ? -6.468 0.478 10.142 1.00 96.69 90 VAL A O 1
ATOM 702 N N . LEU A 1 91 ? -8.423 1.112 11.034 1.00 97.62 91 LEU A N 1
ATOM 703 C CA . LEU A 1 91 ? -7.909 2.343 11.645 1.00 97.62 91 LEU A CA 1
ATOM 704 C C . LEU A 1 91 ? -6.865 2.062 12.732 1.00 97.62 91 LEU A C 1
ATOM 706 O O . LEU A 1 91 ? -5.864 2.770 12.788 1.00 97.62 91 LEU A O 1
ATOM 710 N N . GLU A 1 92 ? -7.092 1.040 13.560 1.00 97.62 92 GLU A N 1
ATOM 711 C CA . GLU A 1 92 ? -6.133 0.568 14.567 1.00 97.62 92 GLU A CA 1
ATOM 712 C C . GLU A 1 92 ? -4.839 0.103 13.896 1.00 97.62 92 GLU A C 1
ATOM 714 O O . GLU A 1 92 ? -3.779 0.626 14.220 1.00 97.62 92 GLU A O 1
ATOM 719 N N . ALA A 1 93 ? -4.925 -0.750 12.870 1.00 97.44 93 ALA A N 1
ATOM 720 C CA . ALA A 1 93 ? -3.746 -1.185 12.119 1.00 97.44 93 ALA A CA 1
ATOM 721 C C . ALA A 1 93 ? -2.980 -0.016 11.469 1.00 97.44 93 ALA A C 1
ATOM 723 O O . ALA A 1 93 ? -1.753 -0.025 11.438 1.00 97.44 93 ALA A O 1
ATOM 724 N N . ILE A 1 94 ? -3.685 1.000 10.952 1.00 97.00 94 ILE A N 1
ATOM 725 C CA . ILE A 1 94 ? -3.041 2.192 10.375 1.00 97.00 94 ILE A CA 1
ATOM 726 C C . ILE A 1 94 ? -2.322 2.996 11.460 1.00 97.00 94 ILE A C 1
ATOM 728 O O . ILE A 1 94 ? -1.217 3.479 11.222 1.00 97.00 94 ILE A O 1
ATOM 732 N N . ALA A 1 95 ? -2.943 3.162 12.629 1.00 96.31 95 ALA A N 1
ATOM 733 C CA . ALA A 1 95 ? -2.335 3.876 13.744 1.00 96.31 95 ALA A CA 1
ATOM 734 C C . ALA A 1 95 ? -1.076 3.155 14.247 1.00 96.31 95 ALA A C 1
ATOM 736 O O . ALA A 1 95 ? -0.037 3.799 14.347 1.00 96.31 95 ALA A O 1
ATOM 737 N N . GLU A 1 96 ? -1.151 1.836 14.454 1.00 96.38 96 GLU A N 1
ATOM 738 C CA . GLU A 1 96 ? -0.014 0.995 14.860 1.00 96.38 96 GLU A CA 1
ATOM 739 C C . GLU A 1 96 ? 1.150 1.098 13.862 1.00 96.38 96 GLU A C 1
ATOM 741 O O . GLU A 1 96 ? 2.288 1.343 14.251 1.00 96.38 96 GLU A O 1
ATOM 746 N N . GLN A 1 97 ? 0.869 0.995 12.558 1.0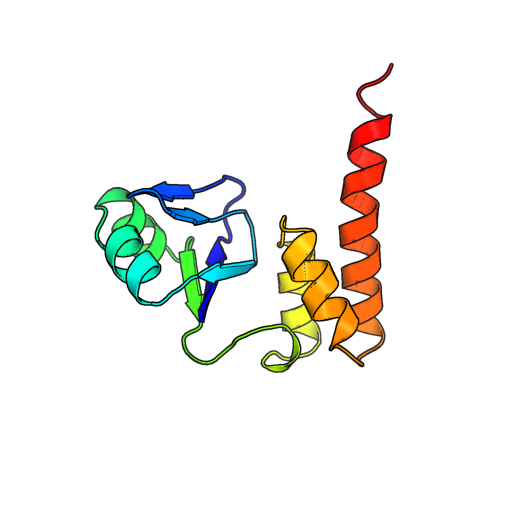0 95.94 97 GLN A N 1
ATOM 747 C CA . GLN A 1 97 ? 1.902 1.116 11.525 1.00 95.94 97 GLN A CA 1
ATOM 748 C C . GLN A 1 97 ? 2.523 2.523 11.474 1.00 95.94 97 GLN A C 1
ATOM 750 O O . GLN A 1 97 ? 3.711 2.688 11.212 1.00 95.94 97 GLN A O 1
ATOM 755 N N . LEU A 1 98 ? 1.727 3.573 11.693 1.00 94.94 98 LEU A N 1
ATOM 756 C CA . LEU A 1 98 ? 2.251 4.939 11.760 1.00 94.94 98 LEU A CA 1
ATOM 757 C C . LEU A 1 98 ? 3.108 5.164 13.014 1.00 94.94 98 LEU A C 1
ATOM 759 O O . LEU A 1 98 ? 4.053 5.953 12.961 1.00 94.94 98 LEU A O 1
ATOM 763 N N . GLU A 1 99 ? 2.775 4.502 14.121 1.00 94.56 99 GLU A N 1
ATOM 764 C CA . GLU A 1 99 ? 3.518 4.550 15.380 1.00 94.56 99 GLU A CA 1
ATOM 765 C C . GLU A 1 99 ? 4.863 3.820 15.275 1.00 94.56 99 GLU A C 1
ATOM 767 O O . GLU A 1 99 ? 5.877 4.376 15.701 1.00 94.56 99 GLU A O 1
ATOM 772 N N . SER A 1 100 ? 4.922 2.674 14.586 1.00 92.19 100 SER A N 1
ATOM 773 C CA . SER A 1 100 ? 6.173 1.919 14.395 1.00 92.19 100 SER A CA 1
ATOM 774 C C . SER A 1 100 ? 7.259 2.704 13.644 1.00 92.19 100 SER A C 1
ATOM 776 O O . SER A 1 100 ? 8.451 2.430 13.788 1.00 92.19 100 SER A O 1
ATOM 778 N N . PHE A 1 101 ? 6.882 3.711 12.847 1.00 87.62 101 PHE A N 1
ATOM 779 C CA . PHE A 1 101 ? 7.839 4.628 12.208 1.00 87.62 101 PHE A CA 1
ATOM 780 C C . PHE A 1 101 ? 8.475 5.639 13.174 1.00 87.62 101 PHE A C 1
ATOM 782 O O . PHE A 1 101 ? 9.479 6.263 12.828 1.00 87.62 101 PHE A O 1
ATOM 789 N N . ASN A 1 102 ? 7.871 5.861 14.344 1.00 81.31 102 ASN A N 1
ATOM 790 C CA . ASN A 1 102 ? 8.406 6.747 15.376 1.00 81.31 102 ASN A CA 1
ATOM 791 C C . ASN A 1 102 ? 9.282 5.978 16.370 1.00 81.31 102 ASN A C 1
ATOM 793 O O . ASN A 1 102 ? 10.328 6.494 16.742 1.00 81.31 102 ASN A O 1
ATOM 797 N N . GLU A 1 103 ? 8.914 4.746 16.736 1.00 72.75 103 GLU A N 1
ATOM 798 C CA . GLU A 1 103 ? 9.733 3.887 17.613 1.00 72.75 103 GLU A CA 1
ATOM 799 C C . GLU A 1 103 ? 11.113 3.602 16.999 1.00 72.75 103 GLU A C 1
ATOM 801 O O . GLU A 1 103 ? 12.141 3.698 17.665 1.00 72.75 103 GLU A O 1
ATOM 806 N N . SER A 1 104 ? 11.158 3.393 15.681 1.00 57.09 104 SER A N 1
ATOM 807 C CA . SER A 1 104 ? 12.407 3.201 14.932 1.00 57.09 104 SER A CA 1
ATOM 808 C C . SER A 1 104 ? 13.328 4.433 14.895 1.00 57.09 104 SER A C 1
ATOM 810 O O . SER A 1 104 ? 14.476 4.309 14.479 1.00 57.09 104 SER A O 1
ATOM 812 N N . LYS A 1 105 ? 12.881 5.616 15.348 1.00 52.78 105 LYS A N 1
ATOM 813 C CA . LYS A 1 105 ? 13.762 6.782 15.547 1.00 52.78 105 LYS A CA 1
ATOM 814 C C . LYS A 1 105 ? 14.434 6.821 16.916 1.00 52.78 105 LYS A C 1
ATOM 816 O O . LYS A 1 105 ? 15.430 7.524 17.048 1.00 52.78 105 LYS A O 1
ATOM 821 N N . GLU A 1 106 ? 13.884 6.146 17.922 1.00 48.62 106 GLU A N 1
ATOM 822 C CA . GLU A 1 106 ? 14.397 6.214 19.297 1.00 48.62 106 GLU A CA 1
ATOM 823 C C . GLU A 1 106 ? 15.503 5.172 19.552 1.00 48.62 106 GLU A C 1
ATOM 825 O O . GLU A 1 106 ? 16.426 5.438 20.322 1.00 48.62 106 GLU A O 1
ATOM 830 N N . GLU A 1 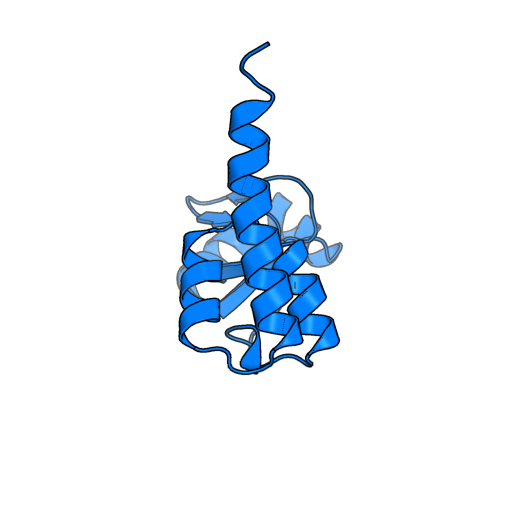107 ? 15.495 4.042 18.837 1.00 48.53 107 GLU A N 1
ATOM 831 C CA . GLU A 1 107 ? 16.519 2.988 18.968 1.00 48.53 107 GLU A CA 1
ATOM 832 C C . GLU A 1 107 ? 17.883 3.331 18.325 1.00 48.53 107 GLU A C 1
ATOM 834 O O . GLU A 1 107 ? 18.883 2.699 18.651 1.00 48.53 107 GLU A O 1
ATOM 839 N N . GLU A 1 108 ? 17.983 4.346 17.457 1.00 50.22 108 GLU A N 1
ATOM 840 C CA . GLU A 1 108 ? 19.263 4.760 16.839 1.00 50.22 108 GLU A CA 1
ATOM 841 C C . GLU A 1 108 ? 20.106 5.712 17.722 1.00 50.22 108 GLU A C 1
ATOM 843 O O . GLU A 1 108 ? 21.135 6.226 17.274 1.00 50.22 108 GLU A O 1
ATOM 848 N N . THR A 1 109 ? 19.689 5.967 18.969 1.00 44.66 109 THR A N 1
ATOM 849 C CA . THR A 1 109 ? 20.332 6.939 19.881 1.00 44.66 109 THR A CA 1
ATOM 850 C C . THR A 1 109 ? 21.085 6.366 21.093 1.00 44.66 109 THR A C 1
ATOM 852 O O . THR A 1 109 ? 21.534 7.164 21.919 1.00 44.66 109 THR A O 1
ATOM 855 N N . GLU A 1 110 ? 21.300 5.048 21.197 1.00 38.28 110 GLU A N 1
ATOM 856 C CA . GLU A 1 110 ? 22.144 4.434 22.254 1.00 38.28 110 GLU A CA 1
ATOM 857 C C . GLU A 1 110 ? 23.533 3.973 21.780 1.00 38.28 110 GLU A C 1
ATOM 859 O O . GLU A 1 110 ? 23.645 3.341 20.705 1.00 38.28 110 GLU A O 1
#

Sequence (110 aa):
MLVQNTGNYVRHAAGVMILPGANDVKDSDWKVFSAHPLMEKLIEQGEIVAHEKAKGTKDLRADEAVTLVKDTFNPALLKEWQASEKRKGVLEAIAEQLESFNESKEEETE

pLDDT: mean 90.02, std 11.6, range [38.28, 97.62]

Secondary structure (DSSP, 8-state):
-EEEE-SSS-EEETTEEE-SEEEE--HHHHHHHHTSHHHHHHHHTTSEEEETT--SGGGS-HHHHHHHHHH---HHHHHHHHHH---HHHHHHHHHHHHHHHHHHHGGG-

Radius of gyration: 14.59 Å; chains: 1; bounding box: 36×24×41 Å

Foldseek 3Di:
DWKAQCDCDWDDFPNDIDHFFIDDDDPVRCVRSCPPPVNVVCVVVVRMDDDPPDDALVVDDVVVRLVRLLRDPDLVVLVVCLVVDDDPSNNVSSVVSNVVVVVVVVVVPD